Protein AF-A0A6P0RWW3-F1 (afdb_monomer_lite)

pLDDT: mean 84.26, std 11.5, range [47.72, 95.0]

Structure (mmCIF, N/CA/C/O backbone):
data_AF-A0A6P0RWW3-F1
#
_entry.id   AF-A0A6P0RWW3-F1
#
loop_
_atom_site.group_PDB
_atom_site.id
_atom_site.type_symbol
_atom_site.label_atom_id
_atom_site.label_alt_id
_atom_site.label_comp_id
_atom_site.label_asym_id
_atom_site.label_entity_id
_atom_site.label_seq_id
_atom_site.pdbx_PDB_ins_code
_atom_site.Cartn_x
_atom_site.Cartn_y
_atom_site.Cartn_z
_atom_site.occupancy
_atom_site.B_iso_or_equiv
_atom_site.auth_seq_id
_atom_site.auth_comp_id
_atom_site.auth_asym_id
_atom_site.auth_atom_id
_atom_site.pdbx_PDB_model_num
ATOM 1 N N . MET A 1 1 ? 8.783 -13.797 -7.460 1.00 47.72 1 MET A N 1
ATOM 2 C CA . MET A 1 1 ? 7.329 -14.046 -7.586 1.00 47.72 1 MET A CA 1
ATOM 3 C C . MET A 1 1 ? 6.645 -14.288 -6.230 1.00 47.72 1 MET A C 1
ATOM 5 O O . MET A 1 1 ? 5.427 -14.297 -6.225 1.00 47.72 1 MET A O 1
ATOM 9 N N . GLU A 1 2 ? 7.353 -14.419 -5.093 1.00 48.16 2 GLU A N 1
ATOM 10 C CA . GLU A 1 2 ? 6.723 -14.909 -3.844 1.00 48.16 2 GLU A CA 1
ATOM 11 C C . GLU A 1 2 ? 7.003 -14.081 -2.575 1.00 48.16 2 GLU A C 1
ATOM 13 O O . GLU A 1 2 ? 6.054 -13.771 -1.867 1.00 48.16 2 GLU A O 1
ATOM 18 N N . GLU A 1 3 ? 8.226 -13.612 -2.297 1.00 51.16 3 GLU A N 1
ATOM 19 C CA . GLU A 1 3 ? 8.557 -13.150 -0.929 1.00 51.16 3 GLU A CA 1
ATOM 20 C C . GLU A 1 3 ? 7.711 -11.994 -0.370 1.00 51.16 3 GLU A C 1
ATOM 22 O O . GLU A 1 3 ? 7.393 -11.996 0.817 1.00 51.16 3 GLU A O 1
ATOM 27 N N . ALA A 1 4 ? 7.356 -10.987 -1.174 1.00 49.22 4 ALA A N 1
ATOM 28 C CA . ALA A 1 4 ? 6.566 -9.863 -0.670 1.00 49.22 4 ALA A CA 1
ATOM 29 C C . ALA A 1 4 ? 5.091 -10.237 -0.478 1.00 49.22 4 ALA A C 1
ATOM 31 O O . ALA A 1 4 ? 4.496 -9.864 0.521 1.00 49.22 4 ALA A O 1
ATOM 32 N N . VAL A 1 5 ? 4.499 -10.994 -1.405 1.00 53.78 5 VAL A N 1
ATOM 33 C CA . VAL A 1 5 ? 3.083 -11.391 -1.327 1.00 53.78 5 VAL A CA 1
ATOM 34 C C . VAL A 1 5 ? 2.879 -12.483 -0.273 1.00 53.78 5 VAL A C 1
ATOM 36 O O . VAL A 1 5 ? 1.890 -12.427 0.453 1.00 53.78 5 VAL A O 1
ATOM 39 N N . GLU A 1 6 ? 3.831 -13.409 -0.114 1.00 57.88 6 GLU A N 1
ATOM 40 C CA . GLU A 1 6 ? 3.810 -14.440 0.934 1.00 57.88 6 GLU A CA 1
ATOM 41 C C . GLU A 1 6 ? 3.849 -13.842 2.343 1.00 57.88 6 GLU A C 1
ATOM 43 O O . GLU A 1 6 ? 3.088 -14.279 3.204 1.00 57.88 6 GLU A O 1
ATOM 48 N N . LYS A 1 7 ? 4.661 -12.799 2.573 1.00 56.22 7 LYS A N 1
ATOM 49 C CA . LYS A 1 7 ? 4.720 -12.095 3.869 1.00 56.22 7 LYS A CA 1
ATOM 50 C C . LYS A 1 7 ? 3.389 -11.450 4.253 1.00 56.22 7 LYS A C 1
ATOM 52 O O . LYS A 1 7 ? 3.051 -11.376 5.426 1.00 56.22 7 LYS A O 1
ATOM 57 N N . ILE A 1 8 ? 2.617 -11.017 3.258 1.00 59.34 8 ILE A N 1
ATOM 58 C CA . ILE A 1 8 ? 1.346 -10.314 3.453 1.00 59.34 8 ILE A CA 1
ATOM 59 C C . ILE A 1 8 ? 0.146 -11.294 3.413 1.00 59.34 8 ILE A C 1
ATOM 61 O O . ILE A 1 8 ? -0.971 -10.951 3.796 1.00 59.34 8 ILE A O 1
ATOM 65 N N . SER A 1 9 ? 0.360 -12.542 2.979 1.00 51.84 9 SER A N 1
ATOM 66 C CA . SER A 1 9 ? -0.670 -13.578 2.817 1.00 51.84 9 SER A CA 1
ATOM 67 C C . SER A 1 9 ? -1.362 -14.113 4.086 1.00 51.84 9 SER A C 1
ATOM 69 O O . SER A 1 9 ? -2.454 -14.661 3.918 1.00 51.84 9 SER A O 1
ATOM 71 N N . PRO A 1 10 ? -0.828 -14.030 5.325 1.00 58.53 10 PRO A N 1
ATOM 72 C CA . PRO A 1 10 ? -1.512 -14.625 6.477 1.00 58.53 10 PRO A CA 1
ATOM 73 C C . PRO A 1 10 ? -2.645 -13.752 7.037 1.00 58.53 10 PRO A C 1
ATOM 75 O O . PRO A 1 10 ? -3.305 -14.155 7.992 1.00 58.53 10 PRO A O 1
ATOM 78 N N . ILE A 1 11 ? -2.877 -12.563 6.473 1.00 66.94 11 ILE A N 1
ATOM 79 C CA . ILE A 1 11 ? -3.885 -11.627 6.971 1.00 66.94 11 ILE A CA 1
ATOM 80 C C . ILE A 1 11 ? -5.265 -12.013 6.416 1.00 66.94 11 ILE A C 1
ATOM 82 O O . ILE A 1 11 ? -5.459 -12.100 5.195 1.00 66.94 11 ILE A O 1
ATOM 86 N N . GLU A 1 12 ? -6.222 -12.243 7.320 1.00 65.88 12 GLU A N 1
ATOM 87 C CA . GLU A 1 12 ? -7.605 -12.599 6.983 1.00 65.88 12 GLU A CA 1
ATOM 88 C C . GLU A 1 12 ? -8.283 -11.527 6.105 1.00 65.88 12 GLU A C 1
ATOM 90 O O . GLU A 1 12 ? -7.985 -10.334 6.178 1.00 65.88 12 GLU A O 1
ATOM 95 N N . ASP A 1 13 ? -9.201 -11.966 5.233 1.00 73.69 13 ASP A N 1
ATOM 96 C CA . ASP A 1 13 ? -9.955 -11.120 4.290 1.00 73.69 13 ASP A CA 1
ATOM 97 C C . ASP A 1 13 ? -9.106 -10.276 3.317 1.00 73.69 13 ASP A C 1
ATOM 99 O O . ASP A 1 13 ? -9.581 -9.290 2.731 1.00 73.69 13 ASP A O 1
ATOM 103 N N . SER A 1 14 ? -7.856 -10.679 3.088 1.00 84.75 14 SER A N 1
ATOM 104 C CA . SER A 1 14 ? -6.981 -10.024 2.124 1.00 84.75 14 SER A CA 1
ATOM 105 C C . SER A 1 14 ? -7.439 -10.231 0.671 1.00 84.75 14 SER A C 1
ATOM 107 O O . SER A 1 14 ? -7.928 -11.284 0.256 1.00 84.75 14 SER A O 1
ATOM 109 N N . LYS A 1 15 ? -7.295 -9.178 -0.137 1.00 87.69 15 LYS A N 1
ATOM 110 C CA . LYS A 1 15 ? -7.577 -9.151 -1.575 1.00 87.69 15 LYS A CA 1
ATOM 111 C C . LYS A 1 15 ? -6.332 -8.728 -2.325 1.00 87.69 15 LYS A C 1
ATOM 113 O O . LYS A 1 15 ? -5.678 -7.760 -1.946 1.00 87.69 15 LYS A O 1
ATOM 118 N N . TYR A 1 16 ? -6.072 -9.407 -3.435 1.00 89.81 16 TYR A N 1
ATOM 119 C CA . TYR A 1 16 ? -4.933 -9.146 -4.306 1.00 89.81 16 TYR A CA 1
ATOM 120 C C . TYR A 1 16 ? -5.416 -8.922 -5.734 1.00 89.81 16 TYR A C 1
ATOM 122 O O . TYR A 1 16 ? -6.368 -9.557 -6.194 1.00 89.81 16 TYR A O 1
ATOM 130 N N . TYR A 1 17 ? -4.746 -8.027 -6.447 1.00 90.00 17 TYR A N 1
ATOM 131 C CA . TYR A 1 17 ? -4.927 -7.844 -7.879 1.00 90.00 17 TYR A CA 1
ATOM 132 C C . TYR A 1 17 ? -3.574 -7.627 -8.543 1.00 90.00 17 TYR A C 1
ATOM 134 O O . TYR A 1 17 ? -2.883 -6.649 -8.258 1.00 90.00 17 TYR A O 1
ATOM 142 N N . CYS A 1 18 ? -3.202 -8.554 -9.424 1.00 90.19 18 CYS A N 1
ATOM 143 C CA . CYS A 1 18 ? -2.017 -8.427 -10.261 1.00 90.19 18 CYS A CA 1
ATOM 144 C C . CYS A 1 18 ? -2.311 -7.440 -11.390 1.00 90.19 18 CYS A C 1
ATOM 146 O O . CYS A 1 18 ? -3.206 -7.680 -12.201 1.00 90.19 18 CYS A O 1
ATOM 148 N N . LYS A 1 19 ? -1.556 -6.343 -11.458 1.00 88.38 19 LYS A N 1
ATOM 149 C CA . LYS A 1 19 ? -1.600 -5.418 -12.597 1.00 88.38 19 LYS A CA 1
ATOM 150 C C . LYS A 1 19 ? -0.692 -5.877 -13.735 1.00 88.38 19 LYS A C 1
ATOM 152 O O . LYS A 1 19 ? -0.995 -5.627 -14.898 1.00 88.38 19 LYS A O 1
ATOM 157 N N . GLY A 1 20 ? 0.394 -6.562 -13.398 1.00 85.69 20 GLY A N 1
ATOM 158 C CA . GLY A 1 20 ? 1.324 -7.158 -14.344 1.00 85.69 20 GLY A CA 1
ATOM 159 C C . GLY A 1 20 ? 2.448 -7.862 -13.600 1.00 85.69 20 GLY A C 1
ATOM 160 O O . GLY A 1 20 ? 2.849 -7.415 -12.530 1.00 85.69 20 GLY A O 1
ATOM 161 N N . ALA A 1 21 ? 2.931 -8.969 -14.152 1.00 77.94 21 ALA A N 1
ATOM 162 C CA . ALA A 1 21 ? 4.072 -9.706 -13.628 1.00 77.94 21 ALA A CA 1
ATOM 163 C C . ALA A 1 21 ? 4.793 -10.372 -14.805 1.00 77.94 21 ALA A C 1
ATOM 165 O O . ALA A 1 21 ? 4.280 -11.331 -15.385 1.00 77.94 21 ALA A O 1
ATOM 166 N N . PHE A 1 22 ? 5.947 -9.834 -15.201 1.00 75.88 22 PHE A N 1
ATOM 167 C CA . PHE A 1 22 ? 6.818 -10.497 -16.179 1.00 75.88 22 PHE A CA 1
ATOM 168 C C . PHE A 1 22 ? 8.286 -10.404 -15.766 1.00 75.88 22 PHE A C 1
ATOM 170 O O . PHE A 1 22 ? 8.877 -11.421 -15.418 1.00 75.88 22 PHE A O 1
ATOM 177 N N . ILE A 1 23 ? 8.841 -9.191 -15.766 1.00 81.94 23 ILE A N 1
ATOM 178 C CA . ILE A 1 23 ? 10.157 -8.881 -15.183 1.00 81.94 23 ILE A CA 1
ATOM 179 C C . ILE A 1 23 ? 9.907 -8.079 -13.912 1.00 81.94 23 ILE A C 1
ATOM 181 O O . ILE A 1 23 ? 10.167 -8.556 -12.814 1.00 81.94 23 ILE A O 1
ATOM 185 N N . ASP A 1 24 ? 9.250 -6.934 -14.074 1.00 87.19 24 ASP A N 1
ATOM 186 C CA . ASP A 1 24 ? 8.652 -6.206 -12.967 1.00 87.19 24 ASP A CA 1
ATOM 187 C C . ASP A 1 24 ? 7.312 -6.829 -12.590 1.00 87.19 24 ASP A C 1
ATOM 189 O O . ASP A 1 24 ? 6.603 -7.412 -13.427 1.00 87.19 24 ASP A O 1
ATOM 193 N N . SER A 1 25 ? 6.955 -6.667 -11.324 1.00 90.06 25 SER A N 1
ATOM 194 C CA . SER A 1 25 ? 5.667 -7.071 -10.794 1.00 90.06 25 SER A CA 1
ATOM 195 C C . SER A 1 25 ? 4.970 -5.900 -10.117 1.00 90.06 25 SER A C 1
ATOM 197 O O . SER A 1 25 ? 5.549 -5.193 -9.300 1.00 90.06 25 SER A O 1
ATOM 199 N N . GLU A 1 26 ? 3.698 -5.708 -10.435 1.00 92.06 26 GLU A N 1
ATOM 200 C CA . GLU A 1 26 ? 2.877 -4.643 -9.881 1.00 92.06 26 GLU A CA 1
ATOM 201 C C . GLU A 1 26 ? 1.578 -5.228 -9.333 1.00 92.06 26 GLU A C 1
ATOM 203 O O . GLU A 1 26 ? 0.837 -5.925 -10.035 1.00 92.06 26 GLU A O 1
ATOM 208 N N . TRP A 1 27 ? 1.293 -4.924 -8.069 1.00 92.19 27 TRP A N 1
ATOM 209 C CA . TRP A 1 27 ? 0.180 -5.504 -7.332 1.00 92.19 27 TRP A CA 1
ATOM 210 C C . TRP A 1 27 ? -0.586 -4.446 -6.559 1.00 92.19 27 TRP A C 1
ATOM 212 O O . TRP A 1 27 ? -0.033 -3.464 -6.066 1.00 92.19 27 TRP A O 1
ATOM 222 N N . LEU A 1 28 ? -1.879 -4.693 -6.414 1.00 94.00 28 LEU A N 1
ATOM 223 C CA . LEU A 1 28 ? -2.733 -3.995 -5.474 1.00 94.00 28 LEU A CA 1
ATOM 224 C C . LEU A 1 28 ? -3.157 -4.982 -4.405 1.00 94.00 28 LEU A C 1
ATOM 226 O O . LEU A 1 28 ? -3.619 -6.082 -4.714 1.00 94.00 28 LEU A O 1
ATOM 230 N N . TRP A 1 29 ? -3.019 -4.568 -3.158 1.00 93.88 29 TRP A N 1
ATOM 231 C CA . TRP A 1 29 ? -3.363 -5.363 -2.001 1.00 93.88 29 TRP A CA 1
ATOM 232 C C . TRP A 1 29 ? -4.277 -4.589 -1.064 1.00 93.88 29 TRP A C 1
ATOM 234 O O . TRP A 1 29 ? -4.074 -3.401 -0.818 1.00 93.88 29 TRP A O 1
ATOM 244 N N . LYS A 1 30 ? -5.287 -5.263 -0.529 1.00 92.56 30 LYS A N 1
ATOM 245 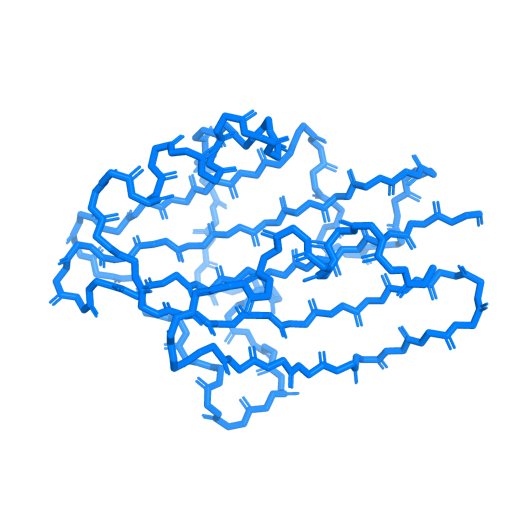C CA . LYS A 1 30 ? -6.147 -4.724 0.517 1.00 92.56 30 LYS A CA 1
ATOM 246 C C . LYS A 1 30 ? -6.328 -5.767 1.598 1.00 92.56 30 LYS A C 1
ATOM 248 O O . LYS A 1 30 ? -6.634 -6.901 1.257 1.00 92.56 30 LYS A O 1
ATOM 253 N N . ALA A 1 31 ? -6.273 -5.377 2.862 1.00 91.56 31 ALA A N 1
ATOM 254 C CA . ALA A 1 31 ? -6.740 -6.230 3.949 1.00 91.56 31 ALA A CA 1
ATOM 255 C C . ALA A 1 31 ? -7.279 -5.417 5.117 1.00 91.56 31 ALA A C 1
ATOM 257 O O . ALA A 1 31 ? -7.109 -4.193 5.167 1.00 91.56 31 ALA A O 1
ATOM 258 N N . LYS A 1 32 ? -7.938 -6.119 6.039 1.00 90.75 32 LYS A N 1
ATOM 259 C CA . LYS A 1 32 ? -8.203 -5.586 7.366 1.00 90.75 32 LYS A CA 1
ATOM 260 C C . LYS A 1 32 ? -6.983 -5.791 8.251 1.00 90.75 32 LYS A C 1
ATOM 262 O O . LYS A 1 32 ? -6.386 -6.859 8.207 1.00 90.75 32 LYS A O 1
ATOM 267 N N . LEU A 1 33 ? -6.616 -4.762 8.999 1.00 88.75 33 LEU A N 1
ATOM 268 C CA . LEU A 1 33 ? -5.490 -4.760 9.919 1.00 88.75 33 LEU A CA 1
ATOM 269 C C . LEU A 1 33 ? -5.871 -4.008 11.183 1.00 88.75 33 LEU A C 1
ATOM 271 O O . LEU A 1 33 ? -6.213 -2.821 11.110 1.00 88.75 33 LEU A O 1
ATOM 275 N N . ASP A 1 34 ? -5.724 -4.682 12.317 1.00 87.81 34 ASP A N 1
ATOM 276 C CA . ASP A 1 34 ? -5.641 -4.006 13.606 1.00 87.81 34 ASP A CA 1
ATOM 277 C C . ASP A 1 34 ? -4.296 -3.258 13.761 1.00 87.81 34 ASP A C 1
ATOM 279 O O . ASP A 1 34 ? -3.409 -3.314 12.900 1.00 87.81 34 ASP A O 1
ATOM 283 N N . GLU A 1 35 ? -4.143 -2.514 14.857 1.00 87.38 35 GLU A N 1
ATOM 284 C CA . GLU A 1 35 ? -2.942 -1.708 15.111 1.00 87.38 35 GLU A CA 1
ATOM 285 C C . GLU A 1 35 ? -1.666 -2.549 15.306 1.00 87.38 35 GLU A C 1
ATOM 287 O O . GLU A 1 35 ? -0.573 -2.099 14.945 1.00 87.38 35 GLU A O 1
ATOM 292 N N . GLU A 1 36 ? -1.775 -3.766 15.850 1.00 88.75 36 GLU A N 1
ATOM 293 C CA . GLU A 1 36 ? -0.632 -4.660 16.069 1.00 88.75 36 GLU A CA 1
ATOM 294 C C . GLU A 1 36 ? -0.125 -5.206 14.731 1.00 88.75 36 GLU A C 1
ATOM 296 O O . GLU A 1 36 ? 1.067 -5.107 14.417 1.00 88.75 36 GLU A O 1
ATOM 301 N N . GLN A 1 37 ? -1.046 -5.698 13.901 1.00 89.19 37 GLN A N 1
ATOM 302 C CA . GLN A 1 37 ? -0.760 -6.188 12.558 1.00 89.19 37 GLN A CA 1
ATOM 303 C C . GLN A 1 37 ? -0.217 -5.072 11.662 1.00 89.19 37 GLN A C 1
ATOM 305 O O . GLN A 1 37 ? 0.745 -5.291 10.922 1.00 89.19 37 GLN A O 1
ATOM 310 N N . LEU A 1 38 ? -0.781 -3.861 11.758 1.00 89.50 38 LEU A N 1
ATOM 311 C CA . LEU A 1 38 ? -0.254 -2.683 11.072 1.00 89.50 38 LEU A CA 1
ATOM 312 C C . LEU A 1 38 ? 1.196 -2.422 11.490 1.00 89.50 38 LEU A C 1
ATOM 314 O O . LEU A 1 38 ? 2.065 -2.311 10.629 1.00 89.50 38 LEU A O 1
ATOM 318 N N . SER A 1 39 ? 1.476 -2.342 12.793 1.00 90.00 39 SER A N 1
ATOM 319 C CA . SER A 1 39 ? 2.823 -2.070 13.309 1.00 90.00 39 SER A CA 1
ATOM 320 C C . SER A 1 39 ? 3.850 -3.109 12.835 1.00 90.00 39 SER A C 1
ATOM 322 O O . SER A 1 39 ? 4.939 -2.742 12.379 1.00 90.00 39 SER A O 1
ATOM 324 N N . SER A 1 40 ? 3.488 -4.398 12.858 1.00 89.94 40 SER A N 1
ATOM 325 C CA . SER A 1 40 ? 4.347 -5.481 12.356 1.00 89.94 40 SER A CA 1
ATOM 326 C C . SER A 1 40 ? 4.633 -5.322 10.862 1.00 89.94 40 SER A C 1
ATOM 328 O O . SER A 1 40 ? 5.795 -5.271 10.456 1.00 89.94 40 SER A O 1
ATOM 330 N N . LEU A 1 41 ? 3.588 -5.131 10.049 1.00 90.00 41 LEU A N 1
ATOM 331 C CA . LEU A 1 41 ? 3.703 -4.976 8.597 1.00 90.00 41 LEU A CA 1
ATOM 332 C C . LEU A 1 41 ? 4.566 -3.765 8.215 1.00 90.00 41 LEU A C 1
ATOM 334 O O . LEU A 1 41 ? 5.400 -3.828 7.310 1.00 90.00 41 LEU A O 1
ATOM 338 N N . MET A 1 42 ? 4.380 -2.657 8.929 1.00 90.75 42 MET A N 1
ATOM 339 C CA . MET A 1 42 ? 5.142 -1.425 8.751 1.00 90.75 42 MET A CA 1
ATOM 340 C C . MET A 1 42 ? 6.639 -1.635 8.997 1.00 90.75 42 MET A C 1
ATOM 342 O O . MET A 1 42 ? 7.464 -1.149 8.219 1.00 90.75 42 MET A O 1
ATOM 346 N N . SER A 1 43 ? 6.983 -2.377 10.052 1.00 90.00 43 SER A N 1
ATOM 347 C CA . SER A 1 43 ? 8.363 -2.730 10.391 1.00 90.00 43 SER A CA 1
ATOM 348 C C . SER A 1 43 ? 8.980 -3.665 9.347 1.00 90.00 43 SER A C 1
ATOM 350 O O . SER A 1 43 ? 10.058 -3.385 8.822 1.00 90.00 43 SER A O 1
ATOM 352 N N . GLU A 1 44 ? 8.271 -4.735 8.980 1.00 89.88 44 GLU A N 1
ATOM 353 C CA . GLU A 1 44 ? 8.749 -5.750 8.033 1.00 89.88 44 GLU A CA 1
ATOM 354 C C . GLU A 1 44 ? 9.012 -5.191 6.633 1.00 89.88 44 GLU A C 1
ATOM 356 O O . GLU A 1 44 ? 10.009 -5.541 5.997 1.00 89.88 44 GLU A O 1
ATOM 361 N N . LEU A 1 45 ? 8.135 -4.305 6.155 1.00 89.81 45 LEU A N 1
ATOM 362 C CA . LEU A 1 45 ? 8.244 -3.682 4.835 1.00 89.81 45 LEU A CA 1
ATOM 363 C C . LEU A 1 45 ? 9.023 -2.356 4.855 1.00 89.81 45 LEU A C 1
ATOM 365 O O . LEU A 1 45 ? 9.163 -1.715 3.811 1.00 89.81 45 LEU A O 1
ATOM 369 N N . ASN A 1 46 ? 9.534 -1.935 6.021 1.00 91.44 46 ASN A N 1
ATOM 370 C CA . ASN A 1 46 ? 10.229 -0.657 6.224 1.00 91.44 46 ASN A CA 1
ATOM 371 C C . ASN A 1 46 ? 9.443 0.540 5.650 1.00 91.44 46 ASN A C 1
ATOM 373 O O . ASN A 1 46 ? 9.993 1.447 5.010 1.00 91.44 46 ASN A O 1
ATOM 377 N N . LEU A 1 47 ? 8.128 0.523 5.858 1.00 93.12 47 LEU A N 1
ATOM 378 C CA . LEU A 1 47 ? 7.240 1.598 5.451 1.00 93.12 47 LEU A CA 1
ATOM 379 C C . LEU A 1 47 ? 7.396 2.774 6.418 1.00 93.12 47 LEU A C 1
ATOM 381 O O . LEU A 1 47 ? 7.487 2.610 7.633 1.00 93.12 47 LEU A O 1
ATOM 385 N N . LYS A 1 48 ? 7.416 3.991 5.881 1.00 93.69 48 LYS A N 1
ATOM 386 C CA . LYS A 1 48 ? 7.560 5.224 6.660 1.00 93.69 48 LYS A CA 1
ATOM 387 C C . LYS A 1 48 ? 6.385 6.155 6.401 1.00 93.69 48 LYS A C 1
ATOM 389 O O . LYS A 1 48 ? 5.884 6.165 5.277 1.00 93.69 48 LYS A O 1
ATOM 394 N N . PRO A 1 49 ? 5.951 6.955 7.392 1.00 92.31 49 PRO A N 1
ATOM 395 C CA . PRO A 1 49 ? 4.927 7.968 7.170 1.00 92.31 49 PRO A CA 1
ATOM 396 C C . PRO A 1 49 ? 5.298 8.882 5.999 1.00 92.31 49 PRO A C 1
ATOM 398 O O . PRO A 1 49 ? 6.430 9.364 5.911 1.00 92.31 49 PRO A O 1
ATOM 401 N N . LYS A 1 50 ? 4.340 9.124 5.107 1.00 88.56 50 LYS A N 1
ATOM 402 C CA . LYS A 1 50 ? 4.493 9.975 3.926 1.00 88.56 50 LYS A CA 1
ATOM 403 C C . LYS A 1 50 ? 3.400 11.037 3.933 1.00 88.56 50 LYS A C 1
ATOM 405 O O . LYS A 1 50 ? 2.227 10.735 4.119 1.00 88.56 50 LYS A O 1
ATOM 410 N N . THR A 1 51 ? 3.779 12.284 3.680 1.00 81.88 51 THR A N 1
ATOM 411 C CA . THR A 1 51 ? 2.842 13.386 3.431 1.00 81.88 51 THR A CA 1
ATOM 412 C C . THR A 1 51 ? 2.752 13.686 1.933 1.00 81.88 51 THR A C 1
ATOM 414 O O . THR A 1 51 ? 3.639 13.323 1.158 1.00 81.88 51 THR A O 1
ATOM 417 N N . GLY A 1 52 ? 1.676 14.354 1.510 1.00 70.69 52 GLY A N 1
ATOM 418 C CA . GLY A 1 52 ? 1.545 14.868 0.140 1.00 70.69 52 GLY A CA 1
ATOM 419 C C . GLY A 1 52 ? 0.882 13.929 -0.869 1.00 70.69 52 GLY A C 1
ATOM 420 O O . GLY A 1 52 ? 0.929 14.216 -2.061 1.00 70.69 52 GLY A O 1
ATOM 421 N N . LEU A 1 53 ? 0.248 12.841 -0.421 1.00 78.75 53 LEU A N 1
ATOM 422 C CA . LEU A 1 53 ? -0.651 12.076 -1.282 1.00 78.75 53 LEU A CA 1
ATOM 423 C C . LEU A 1 53 ? -1.979 12.835 -1.404 1.00 78.75 53 LEU A C 1
ATOM 425 O O . LEU A 1 53 ? -2.693 12.995 -0.417 1.00 78.75 53 LEU A O 1
ATOM 429 N N . THR A 1 54 ? -2.279 13.346 -2.593 1.00 76.75 54 THR A N 1
ATOM 430 C CA . THR A 1 54 ? -3.544 14.035 -2.885 1.00 76.75 54 THR A CA 1
ATOM 431 C C . THR A 1 54 ? -4.540 13.066 -3.516 1.00 76.75 54 THR A C 1
ATOM 433 O O . THR A 1 54 ? -4.141 12.039 -4.063 1.00 76.75 54 THR A O 1
ATOM 436 N N . GLU A 1 55 ? -5.834 13.394 -3.488 1.00 73.19 55 GLU A N 1
ATOM 437 C CA . GLU A 1 55 ? -6.894 12.585 -4.123 1.00 73.19 55 GLU A CA 1
ATOM 438 C C . GLU A 1 55 ? -6.680 12.386 -5.638 1.00 73.19 55 GLU A C 1
ATOM 440 O O . GLU A 1 55 ? -7.167 11.425 -6.229 1.00 73.19 55 GLU A O 1
ATOM 445 N N . GLU A 1 56 ? -5.900 13.266 -6.269 1.00 74.06 56 GLU A N 1
ATOM 446 C CA . GLU A 1 56 ? -5.502 13.170 -7.677 1.00 74.06 56 GLU A CA 1
ATOM 447 C C . GLU A 1 56 ? -4.376 12.153 -7.928 1.00 74.06 56 GLU A C 1
ATOM 449 O O . GLU A 1 56 ? -4.053 11.869 -9.083 1.00 74.06 56 GLU A O 1
ATOM 454 N N . SER A 1 57 ? -3.754 11.606 -6.877 1.00 86.19 57 SER A N 1
ATOM 455 C CA . SER A 1 57 ? -2.730 10.575 -7.023 1.00 86.19 57 SER A CA 1
ATOM 456 C C . SER A 1 57 ? -3.305 9.353 -7.734 1.00 86.19 57 SER A C 1
ATOM 458 O O . SER A 1 57 ? -4.408 8.883 -7.436 1.00 86.19 57 SER A O 1
ATOM 460 N N . ASN A 1 58 ? -2.489 8.762 -8.612 1.00 89.12 58 ASN A N 1
ATOM 461 C CA . ASN A 1 58 ? -2.783 7.482 -9.251 1.00 89.12 58 ASN A CA 1
ATOM 462 C C . ASN A 1 58 ? -3.158 6.409 -8.221 1.00 89.12 58 ASN A C 1
ATOM 464 O O . ASN A 1 58 ? -3.896 5.487 -8.554 1.00 89.12 58 ASN A O 1
ATOM 468 N N . PHE A 1 59 ? -2.674 6.512 -6.979 1.00 91.19 59 PHE A N 1
ATOM 469 C CA . PHE A 1 59 ? -3.033 5.596 -5.904 1.00 91.19 59 PHE A CA 1
ATOM 470 C C . PHE A 1 59 ? -4.549 5.484 -5.699 1.00 91.19 59 PHE A C 1
ATOM 472 O O . PHE A 1 59 ? -5.043 4.377 -5.547 1.00 91.19 59 PHE A O 1
ATOM 479 N N . PHE A 1 60 ? -5.308 6.580 -5.755 1.00 89.38 60 PHE A N 1
ATOM 480 C CA . PHE A 1 60 ? -6.763 6.548 -5.552 1.00 89.38 60 PHE A CA 1
ATOM 481 C C . PHE A 1 60 ? -7.539 6.069 -6.784 1.00 89.38 60 PHE A C 1
ATOM 483 O O . PHE A 1 60 ? -8.684 5.644 -6.671 1.00 89.38 60 PHE A O 1
ATOM 490 N N . GLN A 1 61 ? -6.907 6.099 -7.957 1.00 88.69 61 GLN A N 1
ATOM 491 C CA . GLN A 1 61 ? -7.550 5.860 -9.252 1.00 88.69 61 GLN A CA 1
ATOM 492 C C . GLN A 1 61 ? -7.301 4.448 -9.803 1.00 88.69 61 GLN A C 1
ATOM 494 O O . GLN A 1 61 ? -7.542 4.184 -10.982 1.00 88.69 61 GLN A O 1
ATOM 499 N N . GLN A 1 62 ? -6.781 3.533 -8.983 1.00 90.50 62 GLN A N 1
ATOM 500 C CA . GLN A 1 62 ? -6.510 2.173 -9.438 1.00 90.50 62 GLN A CA 1
ATOM 501 C C . GLN A 1 62 ? -7.810 1.395 -9.686 1.00 90.50 62 GLN A C 1
ATOM 503 O O . GLN A 1 62 ? -8.829 1.599 -9.035 1.00 90.50 62 GLN A O 1
ATOM 508 N N . ILE A 1 63 ? -7.744 0.462 -10.631 1.00 84.38 63 ILE A N 1
ATOM 509 C CA . ILE A 1 63 ? -8.848 -0.392 -11.084 1.00 84.38 63 ILE A CA 1
ATOM 510 C C . ILE A 1 63 ? -8.520 -1.816 -10.643 1.00 84.38 63 ILE A C 1
ATOM 512 O O . ILE A 1 63 ? -7.730 -2.492 -11.301 1.00 84.38 63 ILE A O 1
ATOM 516 N N . PRO A 1 64 ? -9.017 -2.225 -9.467 1.00 88.81 64 PRO A N 1
ATOM 517 C CA . PRO A 1 64 ? -10.297 -2.939 -9.403 1.00 88.81 64 PRO A CA 1
ATOM 518 C C . PRO A 1 64 ? -11.374 -2.210 -8.581 1.00 88.81 64 PRO A C 1
ATOM 520 O O . PRO A 1 64 ? -11.070 -1.413 -7.711 1.00 88.81 64 PRO A O 1
ATOM 523 N N . TYR A 1 65 ? -12.657 -2.537 -8.782 1.00 86.31 65 TYR A N 1
ATOM 524 C CA . TYR A 1 65 ? -13.787 -1.847 -8.120 1.00 86.31 65 TYR A CA 1
ATOM 525 C C . TYR A 1 65 ? -13.737 -1.845 -6.578 1.00 86.31 65 TYR A C 1
ATOM 527 O O . TYR A 1 65 ? -14.347 -0.997 -5.931 1.00 86.31 65 TYR A O 1
ATOM 535 N N . TRP A 1 66 ? -13.062 -2.827 -5.973 1.00 88.50 66 TRP A N 1
ATOM 536 C CA . TRP A 1 66 ? -12.898 -2.917 -4.521 1.00 88.50 66 TRP A CA 1
ATOM 537 C C . TRP A 1 66 ? -11.765 -2.030 -3.990 1.00 88.50 66 TRP A C 1
ATOM 539 O O . TRP A 1 66 ? -11.649 -1.859 -2.770 1.00 88.50 66 TRP A O 1
ATOM 549 N N . TRP A 1 67 ? -10.943 -1.487 -4.889 1.00 91.56 67 TRP A N 1
ATOM 550 C CA . TRP A 1 67 ? -9.913 -0.503 -4.615 1.00 91.56 67 TRP A CA 1
ATOM 551 C C . TRP A 1 67 ? -10.552 0.878 -4.510 1.00 91.56 67 TRP A C 1
ATOM 553 O O . TRP A 1 67 ? -10.732 1.597 -5.485 1.00 91.56 67 TRP A O 1
ATOM 563 N N . ASN A 1 68 ? -10.955 1.215 -3.293 1.00 88.81 68 ASN A N 1
ATOM 564 C CA . ASN A 1 68 ? -11.571 2.491 -2.974 1.00 88.81 68 ASN A CA 1
ATOM 565 C C . ASN A 1 68 ? -10.959 3.030 -1.675 1.00 88.81 68 ASN A C 1
ATOM 567 O O . ASN A 1 68 ? -11.662 3.092 -0.660 1.00 88.81 68 ASN A O 1
ATOM 571 N N . PRO A 1 69 ? -9.638 3.308 -1.654 1.00 87.81 69 PRO A N 1
ATOM 572 C CA . PRO A 1 69 ? -9.033 3.979 -0.517 1.00 87.81 69 PRO A CA 1
ATOM 573 C C . PRO A 1 69 ? -9.699 5.344 -0.367 1.00 87.81 69 PRO A C 1
ATOM 575 O O . PRO A 1 69 ? -9.822 6.096 -1.330 1.00 87.81 69 PRO A O 1
ATOM 578 N N . LYS A 1 70 ? -10.158 5.660 0.837 1.00 77.88 70 LYS A N 1
ATOM 579 C CA . LYS A 1 70 ? -10.768 6.951 1.140 1.00 77.88 70 LYS A CA 1
ATOM 580 C C . LYS A 1 70 ? -9.876 7.694 2.112 1.00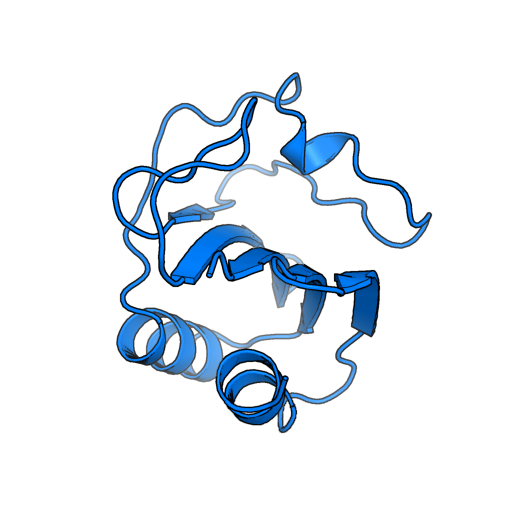 77.88 70 LYS A C 1
ATOM 582 O O . LYS A 1 70 ? -9.448 7.129 3.115 1.00 77.88 70 LYS A O 1
ATOM 587 N N . SER A 1 71 ? -9.617 8.960 1.813 1.00 71.88 71 SER A N 1
ATOM 588 C CA . SER A 1 71 ? -8.911 9.847 2.726 1.00 71.88 71 SER A CA 1
ATOM 589 C C . SER A 1 71 ? -9.915 10.433 3.716 1.00 71.88 71 SER A C 1
ATOM 591 O O . SER A 1 71 ? -10.551 11.447 3.445 1.00 71.88 71 SER A O 1
ATOM 593 N N . TYR A 1 72 ? -10.095 9.773 4.856 1.00 73.31 72 TYR A N 1
ATOM 594 C CA . TYR A 1 72 ? -10.822 10.349 5.989 1.00 73.31 72 TYR A CA 1
ATOM 595 C C . TYR A 1 72 ? -9.875 11.127 6.902 1.00 73.31 72 TYR A C 1
ATOM 597 O O . TYR A 1 72 ? -8.666 10.882 6.903 1.00 73.31 72 TYR A O 1
ATOM 605 N N . GLU A 1 73 ? -10.433 11.999 7.741 1.00 70.50 73 GLU A N 1
ATOM 606 C CA . GLU A 1 73 ? -9.698 12.595 8.856 1.00 70.50 73 GLU A CA 1
ATOM 607 C C . GLU A 1 73 ? -9.072 11.483 9.721 1.00 70.50 73 GLU A C 1
ATOM 609 O O . GLU A 1 73 ? -9.749 10.534 10.113 1.00 70.50 73 GLU A O 1
ATOM 614 N N . GLY A 1 74 ? -7.755 11.554 9.937 1.00 77.50 74 GLY A N 1
ATOM 615 C CA . GLY A 1 74 ? -6.986 10.527 10.652 1.00 77.50 74 GLY A CA 1
ATOM 616 C C . GLY 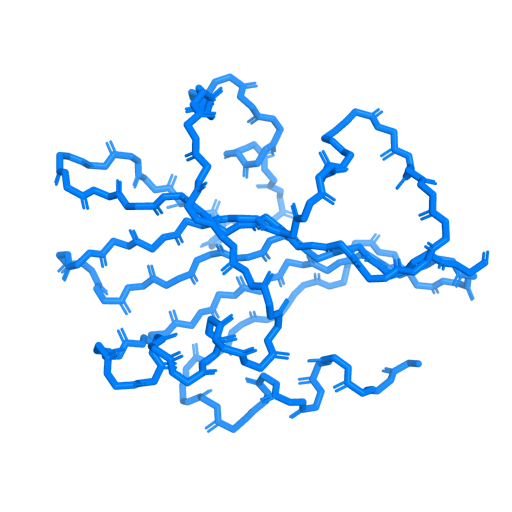A 1 74 ? -6.448 9.370 9.798 1.00 77.50 74 GLY A C 1
ATOM 617 O O . GLY A 1 74 ? -5.716 8.537 10.326 1.00 77.50 74 GLY A O 1
ATOM 618 N N . SER A 1 75 ? -6.745 9.315 8.494 1.00 86.00 75 SER A N 1
ATOM 619 C CA . SER A 1 75 ? -6.123 8.322 7.604 1.00 86.00 75 SER A CA 1
ATOM 620 C C . SER A 1 75 ? -4.628 8.592 7.474 1.00 86.00 75 SER A C 1
ATOM 622 O O . SER A 1 75 ? -4.201 9.735 7.295 1.00 86.00 75 SER A O 1
ATOM 624 N N . MET A 1 76 ? -3.830 7.533 7.547 1.00 90.44 76 MET A N 1
ATOM 625 C CA . MET A 1 76 ? -2.377 7.621 7.485 1.00 90.44 76 MET A CA 1
ATOM 626 C C . MET A 1 76 ? -1.882 7.069 6.157 1.00 90.44 76 MET A C 1
ATOM 628 O O . MET A 1 76 ? -2.408 6.087 5.632 1.00 90.44 76 MET A O 1
ATOM 632 N N . VAL A 1 77 ? -0.867 7.725 5.603 1.00 92.06 77 VAL A N 1
ATOM 633 C CA . VAL A 1 77 ? -0.207 7.297 4.372 1.00 92.06 77 VAL A CA 1
ATOM 634 C C . VAL A 1 77 ? 1.220 6.908 4.703 1.00 92.06 77 VAL A C 1
ATOM 636 O O . VAL A 1 77 ? 1.926 7.614 5.427 1.00 92.06 77 VAL A O 1
ATOM 639 N N . TYR A 1 78 ? 1.646 5.789 4.136 1.00 93.56 78 TYR A N 1
ATOM 640 C CA . TYR A 1 78 ? 2.964 5.226 4.342 1.00 93.56 78 TYR A CA 1
ATOM 641 C C . TYR A 1 78 ? 3.594 4.841 3.015 1.00 93.56 78 TYR A C 1
ATOM 643 O O . TYR A 1 78 ? 2.896 4.460 2.081 1.00 93.56 78 TYR A O 1
ATOM 651 N N . SER A 1 79 ? 4.914 4.902 2.916 1.00 95.00 79 SER A N 1
ATOM 652 C CA . SER A 1 79 ? 5.611 4.366 1.755 1.00 95.00 79 SER A CA 1
ATOM 653 C C . SER A 1 79 ? 7.007 3.874 2.093 1.00 95.00 79 SER A C 1
ATOM 655 O O . SER A 1 79 ? 7.620 4.317 3.067 1.00 95.00 79 SER A O 1
ATOM 657 N N . THR A 1 80 ? 7.556 3.024 1.234 1.00 92.50 80 THR A N 1
ATOM 658 C CA . THR A 1 80 ? 9.009 2.876 1.136 1.00 92.50 80 THR A CA 1
ATOM 659 C C . THR A 1 80 ? 9.634 4.224 0.738 1.00 92.50 80 THR A C 1
ATOM 661 O O . THR A 1 80 ? 8.938 5.106 0.206 1.00 92.50 80 THR A O 1
ATOM 664 N N . PRO A 1 81 ? 10.936 4.444 0.997 1.00 83.56 81 PRO A N 1
ATOM 665 C CA . PRO A 1 81 ? 11.631 5.609 0.463 1.00 83.56 81 PRO A CA 1
ATOM 666 C C . PRO A 1 81 ? 11.456 5.686 -1.062 1.00 83.56 81 PRO A C 1
ATOM 668 O O . PRO A 1 81 ? 11.681 4.702 -1.754 1.00 83.56 81 PRO A O 1
ATOM 671 N N . GLU A 1 82 ? 11.036 6.852 -1.562 1.00 79.38 82 GLU A N 1
ATOM 672 C CA . GLU A 1 82 ? 10.951 7.164 -3.001 1.00 79.38 82 GLU A CA 1
ATOM 673 C C . GLU A 1 82 ? 9.969 6.319 -3.840 1.00 79.38 82 GLU A C 1
ATOM 675 O O . GLU A 1 82 ? 10.267 5.978 -4.983 1.00 79.38 82 GLU A O 1
ATOM 680 N N . PHE A 1 83 ? 8.757 6.041 -3.336 1.00 88.44 83 PHE A N 1
ATOM 681 C CA . PHE A 1 83 ? 7.747 5.338 -4.142 1.00 88.44 83 PHE A CA 1
ATOM 682 C C . PHE A 1 83 ? 7.472 6.026 -5.507 1.00 88.44 83 PHE A C 1
ATOM 684 O O . PHE A 1 83 ? 7.054 7.193 -5.540 1.00 88.44 83 PHE A O 1
ATOM 691 N N . PRO A 1 84 ? 7.638 5.314 -6.637 1.00 87.06 84 PRO A N 1
ATOM 692 C CA . PRO A 1 84 ? 7.548 5.884 -7.978 1.00 87.06 84 PRO A CA 1
ATOM 693 C C . PRO A 1 84 ? 6.097 5.915 -8.496 1.00 87.06 84 PRO A C 1
ATOM 695 O O . PRO A 1 84 ? 5.641 4.993 -9.163 1.00 87.06 84 PRO A O 1
ATOM 698 N N . GLU A 1 85 ? 5.332 6.982 -8.250 1.00 83.50 85 GLU A N 1
ATOM 699 C CA . GLU A 1 85 ? 3.899 7.027 -8.636 1.00 83.50 85 GLU A CA 1
ATOM 700 C C . GLU A 1 85 ? 3.636 7.056 -10.155 1.00 83.50 85 GLU A C 1
ATOM 702 O O . GLU A 1 85 ? 2.602 6.572 -10.623 1.00 83.50 85 GLU A O 1
ATOM 707 N N . LYS A 1 86 ? 4.549 7.653 -10.933 1.00 84.25 86 LYS A N 1
ATOM 708 C CA . LYS A 1 86 ? 4.346 7.950 -12.368 1.00 84.25 86 LYS A CA 1
ATOM 709 C C . LYS A 1 86 ? 5.205 7.117 -13.314 1.00 84.25 86 LYS A C 1
ATOM 711 O O . LYS A 1 86 ? 5.007 7.174 -14.521 1.00 84.25 86 LYS A O 1
ATOM 716 N N . ASN A 1 87 ? 6.180 6.388 -12.790 1.00 86.12 87 ASN A N 1
ATOM 717 C CA . ASN A 1 87 ? 7.107 5.591 -13.583 1.00 86.12 87 ASN A CA 1
ATOM 718 C C . ASN A 1 87 ? 7.347 4.234 -12.907 1.00 86.12 87 ASN A C 1
ATOM 720 O O . ASN A 1 87 ? 6.740 3.923 -11.879 1.00 86.12 87 ASN A O 1
ATOM 724 N N . ARG A 1 88 ? 8.187 3.404 -13.528 1.00 87.25 8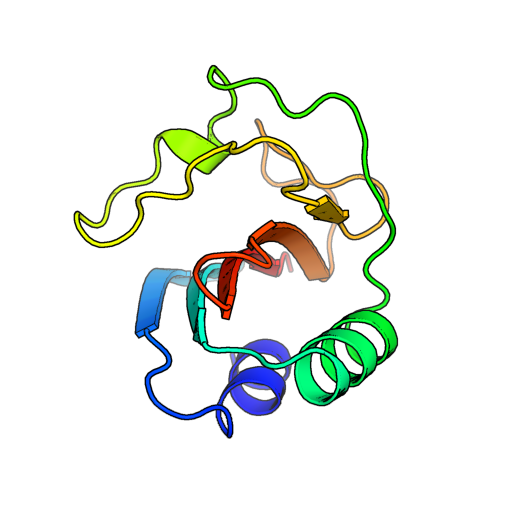8 ARG A N 1
ATOM 725 C CA . ARG A 1 88 ? 8.624 2.123 -12.962 1.00 87.25 88 ARG A CA 1
ATOM 726 C C . ARG A 1 88 ? 9.339 2.338 -11.624 1.00 87.25 88 ARG A C 1
ATOM 728 O O . ARG A 1 88 ? 8.964 1.721 -10.637 1.00 87.25 88 ARG A O 1
ATOM 735 N N . GLY A 1 89 ? 10.282 3.280 -11.594 1.00 89.31 89 GLY A N 1
ATOM 736 C CA . GLY A 1 89 ? 11.212 3.507 -10.489 1.00 89.31 89 GLY A CA 1
ATOM 737 C C . GLY A 1 89 ? 12.479 2.664 -10.608 1.00 89.31 89 GLY A C 1
ATOM 738 O O . GLY A 1 89 ? 12.694 1.987 -11.617 1.00 89.31 89 GLY A O 1
ATOM 739 N N . ASN A 1 90 ? 13.318 2.746 -9.576 1.00 90.25 90 ASN A N 1
ATOM 740 C CA . ASN A 1 90 ? 14.549 1.962 -9.464 1.00 90.25 90 ASN A CA 1
ATOM 741 C C . ASN A 1 90 ? 14.238 0.488 -9.175 1.00 90.25 90 ASN A C 1
ATOM 743 O O . ASN A 1 90 ? 13.124 0.154 -8.761 1.00 90.25 90 ASN A O 1
ATOM 747 N N . ASP A 1 91 ? 15.234 -0.373 -9.362 1.00 91.19 91 ASP A N 1
ATOM 748 C CA . ASP A 1 91 ? 15.127 -1.795 -9.033 1.00 91.19 91 ASP A CA 1
ATOM 749 C C . ASP A 1 91 ? 14.909 -1.991 -7.526 1.00 91.19 91 ASP A C 1
ATOM 751 O O . ASP A 1 91 ? 15.373 -1.198 -6.698 1.00 91.19 91 ASP A O 1
ATOM 755 N N . GLY A 1 92 ? 14.180 -3.048 -7.181 1.00 90.50 92 GLY A N 1
ATOM 756 C CA . GLY A 1 92 ? 13.803 -3.401 -5.821 1.00 90.50 92 GLY A CA 1
ATOM 757 C C . GLY A 1 92 ? 12.333 -3.154 -5.490 1.00 90.50 92 GLY A C 1
ATOM 758 O O . GLY A 1 92 ? 11.507 -2.802 -6.337 1.00 90.50 92 GLY A O 1
ATOM 759 N N . PHE A 1 93 ? 12.027 -3.364 -4.211 1.00 91.62 93 PHE A N 1
ATOM 760 C CA . PHE A 1 93 ? 10.679 -3.305 -3.665 1.00 91.62 93 PHE A CA 1
ATOM 761 C C . PHE A 1 93 ? 10.263 -1.874 -3.317 1.00 91.62 93 PHE A C 1
ATOM 763 O O . PHE A 1 93 ? 10.927 -1.178 -2.544 1.00 91.62 93 PHE A O 1
ATOM 770 N N . HIS A 1 94 ? 9.099 -1.479 -3.822 1.00 93.50 94 HIS A N 1
ATOM 771 C CA . HIS A 1 94 ? 8.445 -0.215 -3.531 1.00 93.50 94 HIS A CA 1
ATOM 772 C C . HIS A 1 94 ? 7.007 -0.462 -3.112 1.00 93.50 94 HIS A C 1
ATOM 774 O O . HIS A 1 94 ? 6.259 -1.170 -3.785 1.00 93.50 94 HIS A O 1
ATOM 780 N N . ALA A 1 95 ? 6.582 0.192 -2.040 1.00 94.31 95 ALA A N 1
ATOM 781 C CA . ALA A 1 95 ? 5.195 0.147 -1.613 1.00 94.31 95 ALA A CA 1
ATOM 782 C C . ALA A 1 95 ? 4.707 1.532 -1.204 1.00 94.31 95 ALA A C 1
ATOM 784 O O . ALA A 1 95 ? 5.430 2.316 -0.589 1.00 94.31 95 ALA A O 1
ATOM 785 N N . LEU A 1 96 ? 3.464 1.821 -1.561 1.00 94.31 96 LEU A N 1
ATOM 786 C CA . LEU A 1 96 ? 2.704 2.974 -1.109 1.00 94.31 96 LEU A CA 1
ATOM 787 C C . LEU A 1 96 ? 1.414 2.454 -0.512 1.00 94.31 96 LEU A C 1
ATOM 789 O O . LEU A 1 96 ? 0.733 1.643 -1.132 1.00 94.31 96 LEU A O 1
ATOM 793 N N . ALA A 1 97 ? 1.071 2.924 0.673 1.00 93.75 97 ALA A N 1
ATOM 794 C CA . ALA A 1 97 ? -0.086 2.451 1.386 1.00 93.75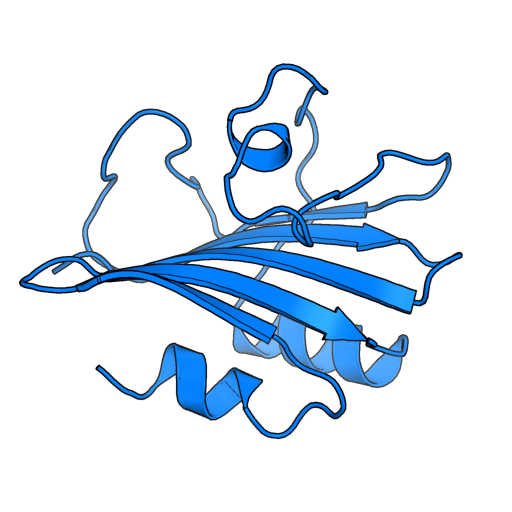 97 ALA A CA 1
ATOM 795 C C . ALA A 1 97 ? -0.874 3.577 2.031 1.00 93.75 97 ALA A C 1
ATOM 797 O O . ALA A 1 97 ? -0.323 4.602 2.427 1.00 93.75 97 ALA A O 1
ATOM 798 N N . SER A 1 98 ? -2.164 3.328 2.193 1.00 93.00 98 SER A N 1
ATOM 799 C CA . SER A 1 98 ? -3.051 4.117 3.028 1.00 93.00 98 SER A CA 1
ATOM 800 C C . SER A 1 98 ? -3.752 3.183 4.000 1.00 93.00 98 SER A C 1
ATOM 802 O O . SER A 1 98 ? -4.273 2.145 3.589 1.00 93.00 98 SER A O 1
ATOM 804 N N . TRP A 1 99 ? -3.753 3.553 5.275 1.00 92.69 99 TRP A N 1
ATOM 805 C CA . TRP A 1 99 ? -4.501 2.867 6.317 1.00 92.69 99 TRP A CA 1
ATOM 806 C C . TRP A 1 99 ? -5.493 3.833 6.956 1.00 92.69 99 TRP A C 1
ATOM 808 O O . TRP A 1 99 ? -5.166 4.996 7.219 1.00 92.69 99 TRP A O 1
ATOM 818 N N . SER A 1 100 ? -6.709 3.348 7.191 1.00 89.06 100 SER A N 1
ATOM 819 C CA . SER A 1 100 ? -7.740 4.095 7.902 1.00 89.06 100 SER A CA 1
ATOM 820 C C . SER A 1 100 ? -8.055 3.415 9.234 1.00 89.06 100 SER A C 1
ATOM 822 O O . SER A 1 100 ? -8.473 2.255 9.202 1.00 89.06 100 SER A O 1
ATOM 824 N N . PRO A 1 101 ? -7.943 4.123 10.375 1.00 86.00 101 PRO A N 1
ATOM 825 C CA . PRO A 1 101 ? -8.326 3.571 11.676 1.00 86.00 101 PRO A CA 1
ATOM 826 C C . PRO A 1 101 ? -9.824 3.276 11.774 1.00 86.00 101 PRO A C 1
ATOM 828 O O . PRO A 1 101 ? -10.224 2.354 12.468 1.00 86.00 101 PRO A O 1
ATOM 831 N N . ASN A 1 102 ? -10.665 4.033 11.062 1.00 85.38 102 ASN A N 1
ATOM 832 C CA . ASN A 1 102 ? -12.121 3.882 11.144 1.00 85.38 102 ASN A CA 1
ATOM 833 C C . ASN A 1 102 ? -12.617 2.591 10.482 1.00 85.38 102 ASN A C 1
ATOM 835 O O . ASN A 1 102 ? -13.569 1.979 10.956 1.00 85.38 102 ASN A O 1
ATOM 839 N N . ASP A 1 103 ? -11.988 2.213 9.368 1.00 83.44 103 ASP A N 1
ATOM 840 C CA . ASP A 1 103 ? -12.357 1.029 8.589 1.00 83.44 103 ASP A CA 1
ATOM 841 C C . ASP A 1 103 ? -11.447 -0.177 8.898 1.00 83.44 103 ASP A C 1
ATOM 843 O O . ASP A 1 103 ? -11.659 -1.252 8.329 1.00 83.44 103 ASP A O 1
ATOM 847 N N . GLU A 1 104 ? -10.419 0.020 9.740 1.00 88.25 104 GLU A N 1
ATOM 848 C CA . GLU A 1 104 ? -9.315 -0.919 10.007 1.00 88.25 104 GLU A CA 1
ATOM 849 C C . GLU A 1 104 ? -8.768 -1.529 8.714 1.00 88.25 104 GLU A C 1
ATOM 851 O O . GLU A 1 104 ? -8.468 -2.713 8.633 1.00 88.25 104 GLU A O 1
ATOM 856 N N . ALA A 1 105 ? -8.714 -0.735 7.645 1.00 89.44 105 ALA A N 1
ATOM 857 C CA . ALA A 1 105 ? -8.440 -1.226 6.305 1.00 89.44 105 ALA A CA 1
ATOM 858 C C . ALA A 1 105 ? -7.177 -0.582 5.753 1.00 89.44 105 ALA A C 1
ATOM 860 O O . ALA A 1 105 ? -7.054 0.645 5.715 1.00 89.44 105 ALA A O 1
ATOM 861 N N . MET A 1 106 ? -6.275 -1.425 5.256 1.00 92.25 106 MET A N 1
ATOM 862 C CA . MET A 1 106 ? -5.102 -0.999 4.510 1.00 92.25 106 MET A CA 1
ATOM 863 C C . MET A 1 106 ? -5.292 -1.266 3.029 1.00 92.25 106 MET A C 1
ATOM 865 O O . MET A 1 106 ? -5.725 -2.343 2.625 1.00 92.25 106 MET A O 1
ATOM 869 N N . PHE A 1 107 ? -4.924 -0.281 2.224 1.00 93.88 107 PHE A N 1
ATOM 870 C CA . PHE A 1 107 ? -4.761 -0.393 0.785 1.00 93.88 107 PHE A CA 1
ATOM 871 C C . PHE A 1 107 ? -3.284 -0.183 0.488 1.00 93.88 107 PHE A C 1
ATOM 873 O O . PHE A 1 107 ? -2.708 0.795 0.955 1.00 93.88 107 PHE A O 1
ATOM 880 N N . MET A 1 108 ? -2.666 -1.074 -0.277 1.00 94.31 108 MET A N 1
ATOM 881 C CA . MET A 1 108 ? -1.250 -1.010 -0.618 1.00 94.31 108 MET A CA 1
ATOM 882 C C . MET A 1 108 ? -1.028 -1.261 -2.105 1.00 94.31 108 MET A C 1
ATOM 884 O O . MET A 1 108 ? -1.501 -2.244 -2.672 1.00 94.31 108 MET A O 1
ATOM 888 N N . TRP A 1 109 ? -0.331 -0.331 -2.740 1.00 94.81 109 TRP A N 1
ATOM 889 C CA . TRP A 1 109 ? 0.141 -0.435 -4.104 1.00 94.81 109 TRP A CA 1
ATOM 890 C C . TRP A 1 109 ? 1.612 -0.822 -4.061 1.00 94.81 109 TRP A C 1
ATOM 892 O O . TRP A 1 109 ? 2.440 -0.092 -3.519 1.00 94.81 109 TRP A O 1
ATOM 902 N N . ILE A 1 110 ? 1.910 -1.989 -4.614 1.00 93.94 110 ILE A N 1
ATOM 903 C CA . ILE A 1 110 ? 3.209 -2.642 -4.544 1.00 93.94 110 ILE A CA 1
ATOM 904 C C . ILE A 1 110 ? 3.809 -2.686 -5.946 1.00 93.94 110 ILE A 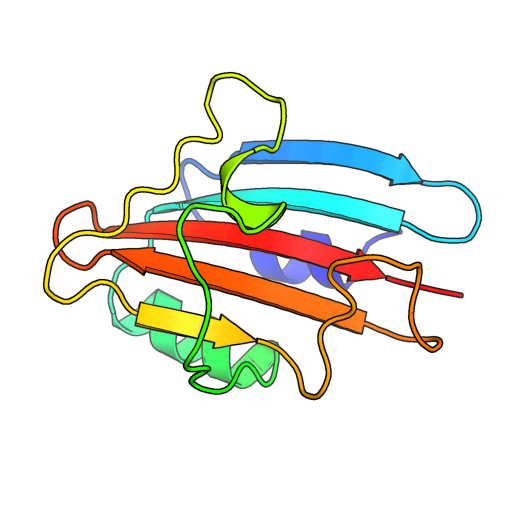C 1
ATOM 906 O O . ILE A 1 110 ? 3.127 -3.050 -6.908 1.00 93.94 110 ILE A O 1
ATOM 910 N N . LYS A 1 111 ? 5.089 -2.341 -6.048 1.00 92.69 111 LYS A N 1
ATOM 911 C CA . LYS A 1 111 ? 5.925 -2.524 -7.232 1.00 92.69 111 LYS A CA 1
ATOM 912 C C . LYS A 1 111 ? 7.194 -3.250 -6.817 1.00 92.69 111 LYS A C 1
ATOM 914 O O . LYS A 1 111 ? 7.856 -2.834 -5.876 1.00 92.69 111 LYS A O 1
ATOM 919 N N . ASP A 1 112 ? 7.519 -4.318 -7.513 1.00 91.50 112 ASP A N 1
ATOM 920 C CA . ASP A 1 112 ? 8.745 -5.082 -7.329 1.00 91.50 112 ASP A CA 1
ATOM 921 C C . ASP A 1 112 ? 9.457 -5.124 -8.677 1.00 91.50 112 ASP A C 1
ATOM 923 O O . ASP A 1 112 ? 8.995 -5.786 -9.609 1.00 91.50 112 ASP A O 1
ATOM 927 N N . ASN A 1 113 ? 10.499 -4.308 -8.806 1.00 90.44 113 ASN A N 1
ATOM 928 C CA . ASN A 1 113 ? 11.169 -4.048 -10.073 1.00 90.44 113 ASN A CA 1
ATOM 929 C C . ASN A 1 113 ? 12.481 -4.835 -10.156 1.00 90.44 113 ASN A C 1
ATOM 931 O O . ASN A 1 113 ? 13.269 -4.790 -9.208 1.00 90.44 113 ASN A O 1
ATOM 935 N N . PHE A 1 114 ? 12.738 -5.491 -11.289 1.00 81.75 114 PHE A N 1
ATOM 936 C CA . PHE A 1 114 ? 13.939 -6.308 -11.517 1.00 81.75 114 PHE A CA 1
ATOM 937 C C . PHE A 1 114 ? 14.737 -5.851 -12.737 1.00 81.75 114 PHE A C 1
ATOM 939 O O . PHE A 1 114 ? 14.104 -5.436 -13.737 1.00 81.75 114 PHE A O 1
#

Radius of gyration: 13.02 Å; chains: 1; bounding box: 29×30×32 Å

Secondary structure (DSSP, 8-state):
--HHHHHHTTSTT-EEEEEEESSSEEEEEEEE--HHHHHHHHHHTT-EE-----TTSGGGG-SSTT------TT-EEEESTT--SSS--SSEEEEEEEEETTTTEEEEEEEEE-

Sequence (114 aa):
MEEAVEKISPIEDSKYYCKGAFIDSEWLWKAKLDEEQLSSLMSELNLKPKTGLTEESNFFQQIPYWWNPKSYEGSMVYSTPEFPEKNRGNDGFHALASWSPNDEAMFMWIKDNF

Foldseek 3Di:
DDDVVVVVPVAPPKDKDWPDDDQKTKMKIKGQADPVRVVVNCVVLVKDWDPDDDCPFVQCVDDDPVSHDDDDVVKTKIWDPPADRPDLDDAAKIKIWIADPVRSMIIIIIMHHD